Protein AF-F1LGP5-F1 (afdb_monomer_lite)

Sequence (158 aa):
MLPLTMRHNDHRCLFQQMVCPIMIVVLTIALTAFSRGSFSVHLPEADMTAPEIITYYGYPVEHHTTITADGYHLVLHRIPHGNKESNTTKNRRRPVVFLQHGFVGSSAVWLMNPPSQSAGFVFADAGFDVWMGNTRGNTYSFKHNSLTRNDREYWKFT

Radius of gyration: 31.99 Å; chains: 1; bounding box: 75×100×48 Å

InterPro domains:
  IPR006693 Partial AB-hydrolase lipase domain [PF04083] (51-113)
  IPR029058 Alpha/Beta hydrolase fold [G3DSA:3.40.50.1820] (37-158)
  IPR029058 Alpha/Beta hydrolase fold [SSF53474] (44-157)

Secondary structure (DSSP, 8-state):
---------HHHHHHHHHHHHHHHHHHHHHHHHHHT-------GGGG--HHHHHHHTT---EEEEEE-TTSEEEEEEEE-S-TT--GGGTT----EEEEE--TT--GGGGTSS-GGG-HHHHHHHTT-EEEEE--TTSSS--EESS--TTSGGGG---

Structure (mmCIF, N/CA/C/O backbone):
data_AF-F1LGP5-F1
#
_entry.id   AF-F1LGP5-F1
#
loop_
_atom_site.group_PDB
_atom_site.id
_atom_site.type_symbol
_atom_site.label_atom_id
_atom_site.label_alt_id
_atom_site.label_comp_id
_atom_site.label_asym_id
_atom_site.label_entity_id
_atom_site.label_seq_id
_atom_site.pdbx_PDB_ins_code
_atom_site.Cartn_x
_atom_site.Cartn_y
_atom_site.Cartn_z
_atom_site.occupancy
_atom_site.B_iso_or_equiv
_atom_site.auth_seq_id
_atom_site.auth_comp_id
_atom_site.auth_asym_id
_atom_site.auth_atom_id
_atom_site.pdbx_PDB_model_num
ATOM 1 N N . MET A 1 1 ? -56.803 84.532 -10.894 1.00 39.91 1 MET A N 1
ATOM 2 C CA . MET A 1 1 ? -56.702 84.147 -9.471 1.00 39.91 1 MET A CA 1
ATOM 3 C C . MET A 1 1 ? -56.122 82.736 -9.437 1.00 39.91 1 MET A C 1
ATOM 5 O O . MET A 1 1 ? -56.826 81.803 -9.783 1.00 39.91 1 MET A O 1
ATOM 9 N N . LEU A 1 2 ? -54.825 82.588 -9.168 1.00 39.72 2 LEU A N 1
ATOM 10 C CA . LEU A 1 2 ? -54.145 81.293 -9.025 1.00 39.72 2 LEU A CA 1
ATOM 11 C C . LEU A 1 2 ? -53.373 81.347 -7.703 1.00 39.72 2 LEU A C 1
ATOM 13 O O . LEU A 1 2 ? -52.500 82.209 -7.588 1.00 39.72 2 LEU A O 1
ATOM 17 N N . PRO A 1 3 ? -53.663 80.487 -6.711 1.00 50.91 3 PRO A N 1
ATOM 18 C CA . PRO A 1 3 ? -52.801 80.335 -5.558 1.00 50.91 3 PRO A CA 1
ATOM 19 C C . PRO A 1 3 ? -51.840 79.159 -5.759 1.00 50.91 3 PRO A C 1
ATOM 21 O O . PRO A 1 3 ? -52.236 78.020 -6.004 1.00 50.91 3 PRO A O 1
ATOM 24 N N . LEU A 1 4 ? -50.556 79.473 -5.610 1.00 52.25 4 LEU A N 1
ATOM 25 C CA . LEU A 1 4 ? -49.471 78.542 -5.331 1.00 52.25 4 LEU A CA 1
ATOM 26 C C . LEU A 1 4 ? -49.751 77.780 -4.031 1.00 52.25 4 LEU A C 1
ATOM 28 O O . LEU A 1 4 ? -49.752 78.395 -2.971 1.00 52.25 4 LEU A O 1
ATOM 32 N N . THR A 1 5 ? -49.870 76.454 -4.086 1.00 55.44 5 THR A N 1
ATOM 33 C CA . THR A 1 5 ? -49.495 75.582 -2.961 1.00 55.44 5 THR A CA 1
ATOM 34 C C . THR A 1 5 ? -49.044 74.220 -3.488 1.00 55.44 5 THR A C 1
ATOM 36 O O . THR A 1 5 ? -49.824 73.495 -4.088 1.00 55.44 5 THR A O 1
ATOM 39 N N . MET A 1 6 ? -47.767 73.887 -3.287 1.00 46.97 6 MET A N 1
ATOM 40 C CA . MET A 1 6 ? -47.300 72.590 -2.769 1.00 46.97 6 MET A CA 1
ATOM 41 C C . MET A 1 6 ? -45.777 72.509 -2.911 1.00 46.97 6 MET A C 1
ATOM 43 O O . MET A 1 6 ? -45.241 72.177 -3.962 1.00 46.97 6 MET A O 1
ATOM 47 N N . ARG A 1 7 ? -45.071 72.796 -1.815 1.00 55.22 7 ARG A N 1
ATOM 48 C CA . ARG A 1 7 ? -43.649 72.480 -1.645 1.00 55.22 7 ARG A CA 1
ATOM 49 C C . ARG A 1 7 ? -43.475 71.834 -0.271 1.00 55.22 7 ARG A C 1
ATOM 51 O O . ARG A 1 7 ? -43.043 72.476 0.677 1.00 55.22 7 ARG A O 1
ATOM 58 N N . HIS A 1 8 ? -43.931 70.589 -0.131 1.00 54.22 8 HIS A N 1
ATOM 59 C CA . HIS A 1 8 ? -43.785 69.839 1.123 1.00 54.22 8 HIS A CA 1
ATOM 60 C C . HIS A 1 8 ? -43.613 68.323 0.920 1.00 54.22 8 HIS A C 1
ATOM 62 O O . HIS A 1 8 ? -44.170 67.545 1.680 1.00 54.22 8 HIS A O 1
ATOM 68 N N . ASN A 1 9 ? -42.864 67.873 -0.098 1.00 55.38 9 ASN A N 1
ATOM 69 C CA . ASN A 1 9 ? -42.557 66.436 -0.244 1.00 55.38 9 ASN A CA 1
ATOM 70 C C . ASN A 1 9 ? -41.170 66.087 -0.836 1.00 55.38 9 ASN A C 1
ATOM 72 O O . ASN A 1 9 ? -40.938 64.937 -1.200 1.00 55.38 9 ASN A O 1
ATOM 76 N N . ASP A 1 10 ? -40.206 67.014 -0.870 1.00 58.66 10 ASP A N 1
ATOM 77 C CA . ASP A 1 10 ? -38.903 66.756 -1.518 1.00 58.66 10 ASP A CA 1
ATOM 78 C C . ASP A 1 10 ? -37.919 65.920 -0.674 1.00 58.66 10 ASP A C 1
ATOM 80 O O . ASP A 1 10 ? -37.139 65.136 -1.213 1.00 58.66 10 ASP A O 1
ATOM 84 N N . HIS A 1 11 ? -37.964 66.004 0.660 1.00 58.16 11 HIS A N 1
ATOM 85 C CA . HIS A 1 11 ? -36.952 65.352 1.509 1.00 58.16 11 HIS A CA 1
ATOM 86 C C . HIS A 1 11 ? -37.092 63.824 1.593 1.00 58.16 11 HIS A C 1
ATOM 88 O O . HIS A 1 11 ? -36.090 63.119 1.701 1.00 58.16 11 HIS A O 1
ATOM 94 N N . ARG A 1 12 ? -38.319 63.290 1.507 1.00 58.59 12 ARG A N 1
ATOM 95 C CA . ARG A 1 12 ? -38.560 61.834 1.517 1.00 58.59 12 ARG A CA 1
ATOM 96 C C . ARG A 1 12 ? -38.152 61.182 0.192 1.00 58.59 12 ARG A C 1
ATOM 98 O O . ARG A 1 12 ? -37.656 60.061 0.199 1.00 58.59 12 ARG A O 1
ATOM 105 N N . CYS A 1 13 ? -38.303 61.902 -0.923 1.00 55.12 13 CYS A N 1
ATOM 106 C CA . CYS A 1 13 ? -37.914 61.438 -2.256 1.00 55.12 13 CYS A CA 1
ATOM 107 C C . CYS A 1 13 ? -36.386 61.367 -2.407 1.00 55.12 13 CYS A C 1
ATOM 109 O O . CYS A 1 13 ? -35.857 60.349 -2.848 1.00 55.12 13 CYS A O 1
ATOM 111 N N . LEU A 1 14 ? -35.669 62.398 -1.944 1.00 57.53 14 LEU A N 1
ATOM 112 C CA . LEU A 1 14 ? -34.202 62.438 -1.968 1.00 57.53 14 LEU A CA 1
ATOM 113 C C . LEU A 1 14 ? -33.573 61.357 -1.077 1.00 57.53 14 LEU A C 1
ATOM 115 O O . LEU A 1 14 ? -32.605 60.713 -1.476 1.00 57.53 14 LEU A O 1
ATOM 119 N N . PHE A 1 15 ? -34.156 61.096 0.098 1.00 59.75 15 PHE A N 1
ATOM 120 C CA . PHE A 1 15 ? -33.694 60.018 0.974 1.00 59.75 15 PHE A CA 1
ATOM 121 C C . PHE A 1 15 ? -33.888 58.641 0.314 1.00 59.75 15 PHE A C 1
ATOM 123 O O . PHE A 1 15 ? -32.952 57.852 0.245 1.00 59.75 15 PHE A O 1
ATOM 130 N N . GLN A 1 16 ? -35.055 58.377 -0.284 1.00 58.53 16 GLN A N 1
ATOM 131 C CA . GLN A 1 16 ? -35.323 57.130 -1.013 1.00 58.53 16 GLN A CA 1
ATOM 132 C C . GLN A 1 16 ? -34.387 56.942 -2.228 1.00 58.53 16 GLN A C 1
ATOM 134 O O . GLN A 1 16 ? -33.904 55.835 -2.476 1.00 58.53 16 GLN A O 1
ATOM 139 N N . GLN A 1 17 ? -34.102 58.022 -2.967 1.00 61.22 17 GLN A N 1
ATOM 140 C CA . GLN A 1 17 ? -33.223 58.012 -4.142 1.00 61.22 17 GLN A CA 1
ATOM 141 C C . GLN A 1 17 ? -31.749 57.772 -3.796 1.00 61.22 17 GLN A C 1
ATOM 143 O O . GLN A 1 17 ? -31.034 57.204 -4.615 1.00 61.22 17 GLN A O 1
ATOM 148 N N . MET A 1 18 ? -31.291 58.157 -2.600 1.00 63.28 18 MET A N 1
ATOM 149 C CA . MET A 1 18 ? -29.909 57.926 -2.157 1.00 63.28 18 MET A CA 1
ATOM 150 C C . MET A 1 18 ? -29.718 56.582 -1.443 1.00 63.28 18 MET A C 1
ATOM 152 O O . MET A 1 18 ? -28.670 55.958 -1.585 1.00 63.28 18 MET A O 1
ATOM 156 N N . VAL A 1 19 ? -30.723 56.091 -0.713 1.00 70.06 19 VAL A N 1
ATOM 157 C CA . VAL A 1 19 ? -30.620 54.836 0.058 1.00 70.06 19 VAL A CA 1
ATOM 158 C C . VAL A 1 19 ? -30.611 53.603 -0.856 1.00 70.06 19 VAL A C 1
ATOM 160 O O . VAL A 1 19 ? -29.883 52.646 -0.597 1.00 70.06 19 VAL A O 1
ATOM 163 N N . CYS A 1 20 ? -31.360 53.635 -1.962 1.00 73.25 20 CYS A N 1
ATOM 164 C CA . CYS A 1 20 ? -31.432 52.533 -2.926 1.00 73.25 20 CYS A CA 1
ATOM 165 C C . CYS A 1 20 ? -30.082 52.203 -3.615 1.00 73.25 20 CYS A C 1
ATOM 167 O O . CYS A 1 20 ? -29.658 51.047 -3.552 1.00 73.25 20 CYS A O 1
ATOM 169 N N . PRO A 1 21 ? -29.342 53.163 -4.211 1.00 73.69 21 PRO A N 1
ATOM 170 C CA . PRO A 1 21 ? -28.046 52.875 -4.828 1.00 73.69 21 PRO A CA 1
ATOM 171 C C . PRO A 1 21 ? -26.985 52.475 -3.799 1.00 73.69 21 PRO A C 1
ATOM 173 O O . PRO A 1 21 ? -26.166 51.613 -4.096 1.00 73.69 21 PRO A O 1
ATOM 176 N N . ILE A 1 22 ? -27.025 53.026 -2.578 1.00 77.50 22 ILE A N 1
ATOM 177 C CA . ILE A 1 22 ? -26.116 52.622 -1.494 1.00 77.50 22 ILE A CA 1
ATOM 178 C C . ILE A 1 22 ? -26.360 51.157 -1.119 1.00 77.50 22 ILE A C 1
ATOM 180 O O . ILE A 1 22 ? -25.410 50.384 -1.030 1.00 77.50 22 ILE A O 1
ATOM 184 N N . MET A 1 23 ? -27.622 50.744 -0.975 1.00 75.62 23 MET A N 1
ATOM 185 C CA . MET A 1 23 ? -27.968 49.348 -0.700 1.00 75.62 23 MET A CA 1
ATOM 186 C C . MET A 1 23 ? -27.544 48.399 -1.825 1.00 75.62 23 MET A C 1
ATOM 188 O O . MET A 1 23 ? -27.028 47.320 -1.543 1.00 75.62 23 MET A O 1
ATOM 192 N N . ILE A 1 24 ? -27.711 48.800 -3.089 1.00 77.94 24 ILE A N 1
ATOM 193 C CA . ILE A 1 24 ? -27.275 48.006 -4.247 1.00 77.94 24 ILE A CA 1
ATOM 194 C C . ILE A 1 24 ? -25.747 47.872 -4.265 1.00 77.94 24 ILE A C 1
ATOM 196 O O . ILE A 1 24 ? -25.241 46.772 -4.471 1.00 77.94 24 ILE A O 1
ATOM 200 N N . VAL A 1 25 ? -25.008 48.953 -3.997 1.00 80.50 25 VAL A N 1
ATOM 201 C CA . VAL A 1 25 ? -23.537 48.944 -3.930 1.00 80.50 25 VAL A CA 1
ATOM 202 C C . VAL A 1 25 ? -23.036 48.074 -2.776 1.00 80.50 25 VAL A C 1
ATOM 204 O O . VAL A 1 25 ? -22.108 47.292 -2.954 1.00 80.50 25 VAL A O 1
ATOM 207 N N . VAL A 1 26 ? -23.666 48.141 -1.602 1.00 82.12 26 VAL A N 1
ATOM 208 C CA . VAL A 1 26 ? -23.314 47.271 -0.469 1.00 82.12 26 VAL A CA 1
ATOM 209 C C . VAL A 1 26 ? -23.588 45.803 -0.805 1.00 82.12 26 VAL A C 1
ATOM 211 O O . VAL A 1 26 ? -22.755 44.945 -0.518 1.00 82.12 26 VAL A O 1
ATOM 214 N N . LEU A 1 27 ? -24.710 45.505 -1.468 1.00 77.94 27 LEU A N 1
ATOM 215 C CA . LEU A 1 27 ? -25.068 44.147 -1.871 1.00 77.94 27 LEU A CA 1
ATOM 216 C C . LEU A 1 27 ? -24.106 43.593 -2.936 1.00 77.94 27 LEU A C 1
ATOM 218 O O . LEU A 1 27 ? -23.700 42.437 -2.836 1.00 77.94 27 LEU A O 1
ATOM 222 N N . THR A 1 28 ? -23.676 44.401 -3.913 1.00 73.38 28 THR A N 1
ATOM 223 C CA . THR A 1 28 ? -22.691 43.980 -4.927 1.00 73.38 28 THR A CA 1
ATOM 224 C C . THR A 1 28 ? -21.283 43.830 -4.355 1.00 73.38 28 THR A C 1
ATOM 226 O O . THR A 1 28 ? -20.574 42.896 -4.731 1.00 73.38 28 THR A O 1
ATOM 229 N N . ILE A 1 29 ? -20.876 44.674 -3.403 1.00 74.94 29 ILE A N 1
ATOM 230 C CA . ILE A 1 29 ? -19.616 44.499 -2.665 1.00 74.94 29 ILE A CA 1
ATOM 231 C C . ILE A 1 29 ? -19.669 43.207 -1.839 1.00 74.94 29 ILE A C 1
ATOM 233 O O . ILE A 1 29 ? -18.719 42.429 -1.870 1.00 74.94 29 ILE A O 1
ATOM 237 N N . ALA A 1 30 ? -20.787 42.920 -1.167 1.00 73.94 30 ALA A N 1
ATOM 238 C CA . ALA A 1 30 ? -20.958 41.687 -0.398 1.00 73.94 30 ALA A CA 1
ATOM 239 C C . ALA A 1 30 ? -20.952 40.432 -1.295 1.00 73.94 30 ALA A C 1
ATOM 241 O O . ALA A 1 30 ? -20.262 39.463 -0.987 1.00 73.94 30 ALA A O 1
ATOM 242 N N . LEU A 1 31 ? -21.647 40.464 -2.438 1.00 67.62 31 LEU A N 1
ATOM 243 C CA . LEU A 1 31 ? -21.657 39.381 -3.434 1.00 67.62 31 LEU A CA 1
ATOM 244 C C . LEU A 1 31 ? -20.277 39.158 -4.073 1.00 67.62 31 LEU A C 1
ATOM 246 O O . LEU A 1 31 ? -19.857 38.014 -4.250 1.00 67.62 31 LEU A O 1
ATOM 250 N N . THR A 1 32 ? -19.539 40.228 -4.386 1.00 63.19 32 THR A N 1
ATOM 251 C CA . THR A 1 32 ? -18.188 40.110 -4.961 1.00 63.19 32 THR A CA 1
ATOM 252 C C . THR A 1 32 ? -17.160 39.653 -3.923 1.00 63.19 32 THR A C 1
ATOM 254 O O . THR A 1 32 ? -16.295 38.844 -4.257 1.00 63.19 32 THR A O 1
ATOM 257 N N . ALA A 1 33 ? -17.283 40.074 -2.659 1.00 62.75 33 ALA A N 1
ATOM 258 C CA . ALA A 1 33 ? -16.476 39.565 -1.549 1.00 62.75 33 ALA A CA 1
ATOM 259 C C . ALA A 1 33 ? -16.745 38.074 -1.278 1.00 62.75 33 ALA A C 1
ATOM 261 O O . ALA A 1 33 ? -15.799 37.315 -1.079 1.00 62.75 33 ALA A O 1
ATOM 262 N N . PHE A 1 34 ? -18.005 37.632 -1.366 1.00 61.41 34 PHE A N 1
ATOM 263 C CA . PHE A 1 34 ? -18.378 36.219 -1.245 1.00 61.41 34 PHE A CA 1
ATOM 264 C C . PHE A 1 34 ? -17.802 35.367 -2.390 1.00 61.41 34 PHE A C 1
ATOM 266 O O . PHE A 1 34 ? -17.307 34.270 -2.159 1.00 61.41 34 PHE A O 1
ATOM 273 N N . SER A 1 35 ? -17.773 35.901 -3.618 1.00 59.72 35 SER A N 1
ATOM 274 C CA . SER A 1 35 ? -17.218 35.201 -4.790 1.00 59.72 35 SER A CA 1
ATOM 275 C C . SER A 1 35 ? -15.684 35.109 -4.831 1.00 59.72 35 SER A C 1
ATOM 277 O O . SER A 1 35 ? -15.142 34.341 -5.620 1.00 59.72 35 SER A O 1
ATOM 279 N N . ARG A 1 36 ? -14.970 35.898 -4.013 1.00 57.25 36 ARG A N 1
ATOM 280 C CA . ARG A 1 36 ? -13.495 35.989 -4.026 1.00 57.25 36 ARG A CA 1
ATOM 281 C C . ARG A 1 36 ? -12.803 35.130 -2.970 1.00 57.25 36 ARG A C 1
ATOM 283 O O . ARG A 1 36 ? -11.577 35.062 -2.955 1.00 57.25 36 ARG A O 1
ATOM 290 N N . GLY A 1 37 ? -13.562 34.455 -2.115 1.00 55.00 37 GLY A N 1
ATOM 291 C CA . GLY A 1 37 ? -13.036 33.520 -1.128 1.00 55.00 37 GLY A CA 1
ATOM 292 C C . GLY A 1 37 ? -12.903 32.104 -1.677 1.00 55.00 37 GLY A C 1
ATOM 293 O O . GLY A 1 37 ? -13.555 31.204 -1.158 1.00 55.00 37 GLY A O 1
ATOM 294 N N . SER A 1 38 ? -12.071 31.870 -2.696 1.00 59.78 38 SER A N 1
ATOM 295 C CA . SER A 1 38 ? -11.614 30.501 -2.972 1.00 59.78 38 SER A CA 1
ATOM 296 C C . SER A 1 38 ? -10.680 30.079 -1.837 1.00 59.78 38 SER A C 1
ATOM 298 O O . SER A 1 38 ? -9.467 30.258 -1.923 1.00 59.78 38 SER A O 1
ATOM 300 N N . PHE A 1 39 ? -11.236 29.568 -0.737 1.00 61.56 39 PHE A N 1
ATOM 301 C CA . PHE A 1 39 ? -10.444 28.858 0.262 1.00 61.56 39 PHE A CA 1
ATOM 302 C C . PHE A 1 39 ? -9.875 27.615 -0.425 1.00 61.56 39 PHE A C 1
ATOM 304 O O . PHE A 1 39 ? -10.605 26.668 -0.714 1.00 61.56 39 PHE A O 1
ATOM 311 N N . SER A 1 40 ? -8.577 27.623 -0.721 1.00 65.00 40 SER A N 1
ATOM 312 C CA . SER A 1 40 ? -7.872 26.385 -1.034 1.00 65.00 40 SER A CA 1
ATOM 313 C C . SER A 1 40 ? -7.860 25.556 0.247 1.00 65.00 40 SER A C 1
ATOM 315 O O . SER A 1 40 ? -7.101 25.848 1.173 1.00 65.00 40 SER A O 1
ATOM 317 N N . VAL A 1 41 ? -8.766 24.584 0.352 1.00 77.69 41 VAL A N 1
ATOM 318 C CA . VAL A 1 41 ? -8.734 23.601 1.436 1.00 77.69 41 VAL A CA 1
ATOM 319 C C . VAL A 1 41 ? -7.540 22.700 1.154 1.00 77.69 41 VAL A C 1
ATOM 321 O O . VAL A 1 41 ? -7.606 21.806 0.314 1.00 77.69 41 VAL A O 1
ATOM 324 N N . HIS A 1 42 ? -6.420 22.983 1.812 1.00 85.56 42 HIS A N 1
ATOM 325 C CA . HIS A 1 42 ? -5.265 22.102 1.786 1.00 85.56 42 HIS A CA 1
ATOM 326 C C . HIS A 1 42 ? -5.584 20.870 2.636 1.00 85.56 42 HIS A C 1
ATOM 328 O O . HIS A 1 42 ? -5.702 20.967 3.859 1.00 85.56 42 HIS A O 1
ATOM 334 N N . LEU A 1 43 ? -5.782 19.733 1.970 1.00 89.62 43 LEU A N 1
ATOM 335 C CA . LEU A 1 43 ? -5.944 18.439 2.619 1.00 89.62 43 LEU A CA 1
ATOM 336 C C . LEU A 1 43 ? -4.549 17.865 2.883 1.00 89.62 43 LEU A C 1
ATOM 338 O O . LEU A 1 43 ? -3.827 17.628 1.912 1.00 89.62 43 LEU A O 1
ATOM 342 N N . PRO A 1 44 ? -4.147 17.649 4.148 1.00 92.69 44 PRO A N 1
ATOM 343 C CA . PRO A 1 44 ? -2.814 17.141 4.459 1.00 92.69 44 PRO A CA 1
ATOM 344 C C . PRO A 1 44 ? -2.554 15.771 3.817 1.00 92.69 44 PRO A C 1
ATOM 346 O O . PRO A 1 44 ? -1.416 15.468 3.476 1.00 92.69 44 PRO A O 1
ATOM 349 N N . GLU A 1 45 ? -3.596 14.963 3.593 1.00 94.56 45 GLU A N 1
ATOM 350 C CA . GLU A 1 45 ? -3.483 13.640 2.975 1.00 94.56 45 GLU A CA 1
ATOM 351 C C . GLU A 1 45 ? -3.056 13.689 1.5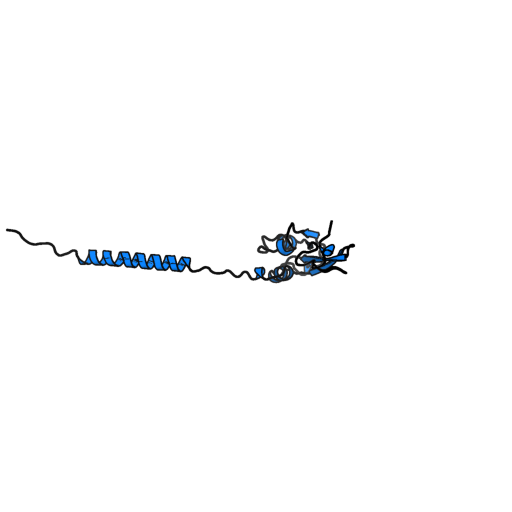01 1.00 94.56 45 GLU A C 1
ATOM 353 O O . GLU A 1 45 ? -2.554 12.692 0.985 1.00 94.56 45 GLU A O 1
ATOM 358 N N . ALA A 1 46 ? -3.238 14.827 0.818 1.00 93.88 46 ALA A N 1
ATOM 359 C CA . ALA A 1 46 ? -2.912 14.970 -0.601 1.00 93.88 46 ALA A CA 1
ATOM 360 C C . ALA A 1 46 ? -1.414 14.771 -0.890 1.00 93.88 46 ALA A C 1
ATOM 362 O O . ALA A 1 46 ? -1.060 14.288 -1.965 1.00 93.88 46 ALA A O 1
ATOM 363 N N . ASP A 1 47 ? -0.561 15.095 0.084 1.00 94.75 47 ASP A N 1
ATOM 364 C CA . ASP A 1 47 ? 0.897 14.995 -0.023 1.00 94.75 47 ASP A CA 1
ATOM 365 C C . ASP A 1 47 ? 1.473 13.795 0.755 1.00 94.75 47 ASP A C 1
ATOM 367 O O . ASP A 1 47 ? 2.690 13.639 0.851 1.00 94.75 47 ASP A O 1
ATOM 371 N N . MET A 1 48 ? 0.612 12.930 1.305 1.00 97.25 48 MET A N 1
ATOM 372 C CA . MET A 1 48 ? 1.011 11.772 2.106 1.00 97.25 48 MET A CA 1
ATOM 373 C C . MET A 1 48 ? 1.069 10.481 1.284 1.00 97.25 48 MET A C 1
ATOM 375 O O . MET A 1 48 ? 0.251 10.201 0.407 1.00 97.25 48 MET A O 1
ATOM 379 N N . THR A 1 49 ? 2.010 9.615 1.639 1.00 97.94 49 THR A N 1
ATOM 380 C CA . THR A 1 49 ? 2.029 8.212 1.222 1.00 97.94 49 THR A CA 1
ATOM 381 C C . THR A 1 49 ? 0.943 7.406 1.940 1.00 97.94 49 THR A C 1
ATOM 383 O O . THR A 1 49 ? 0.444 7.785 2.997 1.00 97.94 49 THR A O 1
ATOM 386 N N . ALA A 1 50 ? 0.594 6.230 1.413 1.00 98.00 50 ALA A N 1
ATOM 387 C CA . ALA A 1 50 ? -0.391 5.351 2.046 1.00 98.00 50 ALA A CA 1
ATOM 388 C C . ALA A 1 50 ? -0.050 5.015 3.519 1.00 98.00 50 ALA A C 1
ATOM 390 O O . ALA A 1 50 ? -0.946 5.130 4.354 1.00 98.00 50 ALA A O 1
ATOM 391 N N . PRO A 1 51 ? 1.200 4.667 3.895 1.00 98.25 51 PRO A N 1
ATOM 392 C CA . PRO A 1 51 ? 1.550 4.460 5.302 1.00 98.25 51 PRO A CA 1
ATOM 393 C C . PRO A 1 51 ? 1.405 5.708 6.179 1.00 98.25 51 PRO A C 1
ATOM 395 O O . PRO A 1 51 ? 1.009 5.597 7.342 1.00 98.25 51 PRO A O 1
ATOM 398 N N . GLU A 1 52 ? 1.697 6.889 5.631 1.00 98.38 52 GLU A N 1
ATOM 399 C CA . GLU A 1 52 ? 1.515 8.160 6.336 1.00 98.38 52 GLU A CA 1
ATOM 400 C C . GLU A 1 52 ? 0.033 8.457 6.559 1.00 98.38 52 GLU A C 1
ATOM 402 O O . GLU A 1 52 ? -0.326 8.799 7.679 1.00 98.38 52 GLU A O 1
ATOM 407 N N . ILE A 1 53 ? -0.841 8.211 5.573 1.00 98.31 53 ILE A N 1
ATOM 408 C CA . ILE A 1 53 ? -2.303 8.330 5.732 1.00 98.31 53 ILE A CA 1
ATOM 409 C C . ILE A 1 53 ? -2.811 7.386 6.835 1.00 98.31 53 ILE A C 1
ATOM 411 O O . ILE A 1 53 ? -3.594 7.791 7.694 1.00 98.31 53 ILE A O 1
ATOM 415 N N . ILE A 1 54 ? -2.351 6.128 6.856 1.00 98.50 54 ILE A N 1
ATOM 416 C CA . ILE A 1 54 ? -2.747 5.151 7.889 1.00 98.50 54 ILE A CA 1
ATOM 417 C C . ILE A 1 54 ? -2.346 5.649 9.283 1.00 98.50 54 ILE A C 1
ATOM 419 O O . ILE A 1 54 ? -3.165 5.651 10.206 1.00 98.50 54 ILE A O 1
ATOM 423 N N . THR A 1 55 ? -1.102 6.112 9.419 1.00 97.94 55 THR A N 1
ATOM 424 C CA . THR A 1 55 ? -0.563 6.624 10.685 1.00 97.94 55 THR A CA 1
ATOM 425 C C . THR A 1 55 ? -1.253 7.922 11.106 1.00 97.94 55 THR A C 1
ATOM 427 O O . THR A 1 55 ? -1.555 8.099 12.285 1.00 97.94 55 THR A O 1
ATOM 430 N N . TYR A 1 56 ? -1.554 8.808 10.153 1.00 97.62 56 TYR A N 1
ATOM 431 C CA . TYR A 1 56 ? -2.255 10.074 10.368 1.00 97.62 56 TYR A CA 1
ATOM 432 C C . TYR A 1 56 ? -3.630 9.860 11.013 1.00 97.62 56 TYR A C 1
ATOM 434 O O . TYR A 1 56 ? -3.977 10.548 11.972 1.00 97.62 56 TYR A O 1
ATOM 442 N N . TYR A 1 57 ? -4.374 8.839 10.575 1.00 97.56 57 TYR A N 1
ATOM 443 C CA . TYR A 1 57 ? -5.651 8.449 11.183 1.00 97.56 57 TYR A CA 1
ATOM 444 C C . TYR A 1 57 ? -5.514 7.567 12.445 1.00 97.56 57 TYR A C 1
ATOM 446 O O . TYR A 1 57 ? -6.514 7.080 12.985 1.00 97.56 57 TYR A O 1
ATOM 454 N N . GLY A 1 58 ? -4.292 7.365 12.945 1.00 97.25 58 GLY A N 1
ATOM 455 C CA . GLY A 1 58 ? -4.006 6.672 14.204 1.00 97.25 58 GLY A CA 1
ATOM 456 C C . GLY A 1 58 ? -4.053 5.145 14.133 1.00 97.25 58 GLY A C 1
ATOM 457 O O . GLY A 1 58 ? -4.108 4.495 15.177 1.00 97.25 58 GLY A O 1
ATOM 458 N N . TYR A 1 59 ? -4.053 4.556 12.937 1.00 97.69 59 TYR A N 1
ATOM 459 C CA . TYR A 1 59 ? -4.027 3.103 12.770 1.00 97.69 59 TYR A CA 1
ATOM 460 C C . TYR A 1 59 ? -2.581 2.583 12.784 1.00 97.69 59 TYR A C 1
ATOM 462 O O . TYR A 1 59 ? -1.672 3.264 12.303 1.00 97.69 59 TYR A O 1
ATOM 470 N N . PRO A 1 60 ? -2.339 1.367 13.305 1.00 96.75 60 PRO A N 1
ATOM 471 C CA . PRO A 1 60 ? -1.052 0.706 13.141 1.00 96.75 60 PRO A CA 1
ATOM 472 C C . PRO A 1 60 ? -0.803 0.400 11.662 1.00 96.75 60 PRO A C 1
ATOM 474 O O . PRO A 1 60 ? -1.714 -0.009 10.938 1.00 96.75 60 PRO A O 1
ATOM 477 N N . VAL A 1 61 ? 0.447 0.539 11.228 1.00 97.88 61 VAL A N 1
ATOM 478 C CA . VAL A 1 61 ? 0.857 0.200 9.868 1.00 97.88 61 VAL A CA 1
ATOM 479 C C . VAL A 1 61 ? 2.105 -0.667 9.874 1.00 97.88 61 VAL A C 1
ATOM 481 O O . VAL A 1 61 ? 3.070 -0.401 10.588 1.00 97.88 61 VAL A O 1
ATOM 484 N N . GLU A 1 62 ? 2.096 -1.691 9.032 1.00 98.12 62 GLU A N 1
ATOM 485 C CA . GLU A 1 62 ? 3.282 -2.451 8.656 1.00 98.12 62 GLU A CA 1
ATOM 486 C C . GLU A 1 62 ? 3.466 -2.375 7.137 1.00 98.12 62 GLU A C 1
ATOM 488 O O . GLU A 1 62 ? 2.496 -2.274 6.379 1.00 98.12 62 GLU A O 1
ATOM 493 N N . HIS A 1 63 ? 4.713 -2.458 6.677 1.00 95.25 63 HIS A N 1
ATOM 494 C CA . HIS A 1 63 ? 5.029 -2.632 5.265 1.00 95.25 63 HIS A CA 1
ATOM 495 C C . HIS A 1 63 ? 5.871 -3.891 5.085 1.00 95.25 63 HIS A C 1
ATOM 497 O O . HIS A 1 63 ? 6.816 -4.143 5.830 1.00 95.25 63 HIS A O 1
ATOM 503 N N . HIS A 1 64 ? 5.525 -4.679 4.075 1.00 98.31 64 HIS A N 1
ATOM 504 C CA . HIS A 1 64 ? 6.169 -5.951 3.772 1.00 98.31 64 HIS A CA 1
ATOM 505 C C . HIS A 1 64 ? 6.631 -5.928 2.325 1.00 98.31 64 HIS A C 1
ATOM 507 O O . HIS A 1 64 ? 5.879 -5.517 1.448 1.00 98.31 64 HIS A O 1
ATOM 513 N N . THR A 1 65 ? 7.859 -6.363 2.057 1.00 98.44 65 THR A N 1
ATOM 514 C CA . THR A 1 65 ? 8.359 -6.494 0.682 1.00 98.44 65 THR A CA 1
ATOM 515 C C . THR A 1 65 ? 8.457 -7.966 0.322 1.00 98.44 65 THR A C 1
ATOM 517 O O . THR A 1 65 ? 9.070 -8.745 1.047 1.00 98.44 65 THR A O 1
ATOM 520 N N . THR A 1 66 ? 7.867 -8.342 -0.807 1.00 97.31 66 THR A N 1
ATOM 521 C CA . THR A 1 66 ? 7.947 -9.693 -1.372 1.00 97.31 66 THR A CA 1
ATOM 522 C C . THR A 1 66 ? 8.658 -9.642 -2.715 1.00 97.31 66 THR A C 1
ATOM 524 O O . THR A 1 66 ? 8.486 -8.692 -3.477 1.00 97.31 66 THR A O 1
ATOM 527 N N . ILE A 1 67 ? 9.481 -10.646 -3.007 1.00 98.19 67 ILE A N 1
ATOM 528 C CA . ILE A 1 67 ? 10.189 -10.748 -4.284 1.00 98.19 67 ILE A CA 1
ATOM 529 C C . ILE A 1 67 ? 9.491 -11.823 -5.111 1.00 98.19 67 ILE A C 1
ATOM 531 O O . ILE A 1 67 ? 9.380 -12.974 -4.694 1.00 98.19 67 ILE A O 1
ATOM 535 N N . THR A 1 68 ? 8.981 -11.421 -6.269 1.00 97.75 68 THR A N 1
ATOM 536 C CA . THR A 1 68 ? 8.365 -12.327 -7.248 1.00 97.75 68 THR A CA 1
ATOM 537 C C . THR A 1 68 ? 9.416 -13.221 -7.902 1.00 97.75 68 THR A C 1
ATOM 539 O O . THR A 1 68 ? 10.598 -12.879 -7.930 1.00 97.75 68 THR A O 1
ATOM 542 N N . ALA A 1 69 ? 8.992 -14.365 -8.448 1.00 97.56 69 ALA A N 1
ATOM 543 C CA . ALA A 1 69 ? 9.895 -15.323 -9.091 1.00 97.56 69 ALA A CA 1
ATOM 544 C C . ALA A 1 69 ? 10.703 -14.705 -10.245 1.00 97.56 69 ALA A C 1
ATOM 546 O O . ALA A 1 69 ? 11.849 -15.083 -10.470 1.00 97.56 69 ALA A O 1
ATOM 547 N N . ASP A 1 70 ? 10.118 -13.732 -10.942 1.00 97.06 70 ASP A N 1
ATOM 548 C CA . ASP A 1 70 ? 10.749 -13.000 -12.033 1.00 97.06 70 ASP A CA 1
ATOM 549 C C . ASP A 1 70 ? 11.507 -11.743 -11.580 1.00 97.06 70 ASP A C 1
ATOM 551 O O . ASP A 1 70 ? 12.118 -11.087 -12.410 1.00 97.06 70 ASP A O 1
ATOM 555 N N . GLY A 1 71 ? 11.557 -11.451 -10.275 1.00 97.81 71 GLY A N 1
ATOM 556 C CA . GLY A 1 71 ? 12.500 -10.495 -9.689 1.00 97.81 71 GLY A CA 1
ATOM 557 C C . GLY A 1 71 ? 11.941 -9.120 -9.325 1.00 97.81 71 GLY A C 1
ATOM 558 O O . GLY A 1 71 ? 12.706 -8.283 -8.844 1.00 97.81 71 GLY A O 1
ATOM 559 N N . TYR A 1 72 ? 10.638 -8.866 -9.488 1.00 98.31 72 TYR A N 1
ATOM 560 C CA . TYR A 1 72 ? 9.988 -7.633 -9.012 1.00 98.31 72 TYR A CA 1
ATOM 561 C C . TYR A 1 72 ? 9.793 -7.648 -7.504 1.00 98.31 72 TYR A C 1
ATOM 563 O O . TYR A 1 72 ? 9.374 -8.659 -6.934 1.00 98.31 72 TYR A O 1
ATOM 571 N N . HIS A 1 73 ? 10.030 -6.497 -6.880 1.00 98.50 73 HIS A N 1
ATOM 572 C CA . HIS A 1 73 ? 9.807 -6.276 -5.456 1.00 98.50 73 HIS A CA 1
ATOM 573 C C . HIS A 1 73 ? 8.431 -5.639 -5.275 1.00 98.50 73 HIS A C 1
ATOM 575 O O . HIS A 1 73 ? 8.217 -4.491 -5.673 1.00 98.50 73 HIS A O 1
ATOM 581 N N . LEU A 1 74 ? 7.500 -6.384 -4.689 1.00 98.44 74 LEU A N 1
ATOM 582 C CA . LEU A 1 74 ? 6.146 -5.925 -4.409 1.00 98.44 74 LEU A CA 1
ATOM 583 C C . LEU A 1 74 ? 6.032 -5.516 -2.947 1.00 98.44 74 LEU A C 1
ATOM 585 O O . LEU A 1 74 ? 6.297 -6.315 -2.047 1.00 98.44 74 LEU A O 1
ATOM 589 N N . VAL A 1 75 ? 5.615 -4.275 -2.723 1.00 98.62 75 VAL A N 1
ATOM 590 C CA . VAL A 1 75 ? 5.357 -3.729 -1.391 1.00 98.62 75 VAL A CA 1
ATOM 591 C C . VAL A 1 75 ? 3.894 -3.959 -1.030 1.00 98.62 75 VAL A C 1
ATOM 593 O O . VAL A 1 75 ? 2.998 -3.561 -1.767 1.00 98.62 75 VAL A O 1
ATOM 596 N N . LEU A 1 76 ? 3.634 -4.565 0.121 1.00 98.69 76 LEU A N 1
ATOM 597 C CA . LEU A 1 76 ? 2.307 -4.702 0.705 1.00 98.69 76 LEU A CA 1
ATOM 598 C C . LEU A 1 76 ? 2.216 -3.785 1.921 1.00 98.69 76 LEU A C 1
ATOM 600 O O . LEU A 1 76 ? 3.122 -3.771 2.755 1.00 98.69 76 LEU A O 1
ATOM 604 N N . HIS A 1 77 ? 1.115 -3.050 2.038 1.00 98.75 77 HIS A N 1
ATOM 605 C CA . HIS A 1 77 ? 0.792 -2.302 3.252 1.00 98.75 77 HIS A CA 1
ATOM 606 C C . HIS A 1 77 ? -0.223 -3.087 4.071 1.00 98.75 77 HIS A C 1
ATOM 608 O O . HIS A 1 77 ? -1.141 -3.682 3.508 1.00 98.75 77 HIS A O 1
ATOM 614 N N . ARG A 1 78 ? -0.071 -3.086 5.392 1.00 98.62 78 ARG A N 1
ATOM 615 C CA . ARG A 1 78 ? -0.930 -3.852 6.292 1.00 98.62 78 ARG A CA 1
ATOM 616 C C . ARG A 1 78 ? -1.407 -2.992 7.452 1.00 98.62 78 ARG A C 1
ATOM 618 O O . ARG A 1 78 ? -0.600 -2.310 8.079 1.00 98.62 78 ARG A O 1
ATOM 625 N N . ILE A 1 79 ? -2.700 -3.082 7.749 1.00 98.31 79 ILE A N 1
ATOM 626 C CA . ILE A 1 79 ? -3.311 -2.577 8.979 1.00 98.31 79 ILE A CA 1
ATOM 627 C C . ILE A 1 79 ? -3.674 -3.808 9.821 1.00 98.31 79 ILE A C 1
ATOM 629 O O . ILE A 1 79 ? -4.692 -4.450 9.547 1.00 98.31 79 ILE A O 1
ATOM 633 N N . PRO A 1 80 ? -2.848 -4.187 10.816 1.00 96.31 80 PRO A N 1
ATOM 634 C CA . PRO A 1 80 ?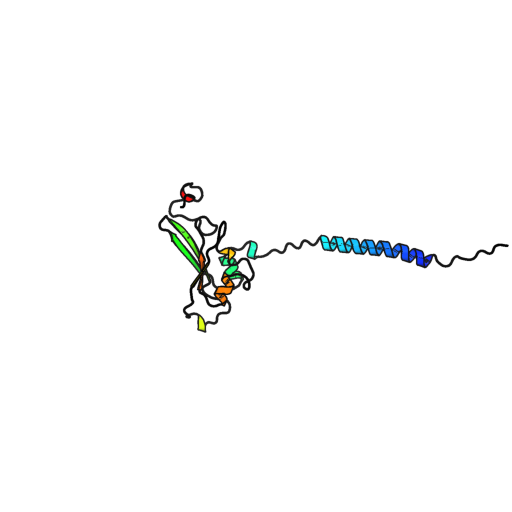 -3.061 -5.418 11.577 1.00 96.31 80 PRO A CA 1
ATOM 635 C C . PRO A 1 80 ? -4.315 -5.368 12.459 1.00 96.31 80 PRO A C 1
ATOM 637 O O . PRO A 1 80 ? -4.840 -6.420 12.832 1.00 96.31 80 PRO A O 1
ATOM 640 N N . HIS A 1 81 ? -4.775 -4.164 12.820 1.00 95.00 81 HIS A N 1
ATOM 641 C CA . HIS A 1 81 ? -5.995 -3.948 13.587 1.00 95.00 81 HIS A CA 1
ATOM 642 C C . HIS A 1 81 ? -6.506 -2.496 13.564 1.00 95.00 81 HIS A C 1
ATOM 644 O O . HIS A 1 81 ? -5.769 -1.578 13.210 1.00 95.00 81 HIS A O 1
ATOM 650 N N . GLY A 1 82 ? -7.758 -2.285 13.991 1.00 95.00 82 GLY A N 1
ATOM 651 C CA . GLY A 1 82 ? -8.365 -0.962 14.179 1.00 95.00 82 GLY A CA 1
ATOM 652 C C . GLY A 1 82 ? -7.697 -0.106 15.268 1.00 95.00 82 GLY A C 1
ATOM 653 O O . GLY A 1 82 ? -7.022 -0.618 16.168 1.00 95.00 82 GLY A O 1
ATOM 654 N N . ASN A 1 83 ? -7.895 1.214 15.203 1.00 91.50 83 ASN A N 1
ATOM 655 C CA . ASN A 1 83 ? -7.195 2.194 16.054 1.00 91.50 83 ASN A CA 1
ATOM 656 C C . ASN A 1 83 ? -7.748 2.316 17.490 1.00 91.50 83 ASN A C 1
ATOM 658 O O . ASN A 1 83 ? -7.052 2.792 18.384 1.00 91.50 83 ASN A O 1
ATOM 662 N N . LYS A 1 84 ? -8.981 1.862 17.740 1.00 87.88 84 LYS A N 1
ATOM 663 C CA . LYS A 1 84 ? -9.634 1.877 19.067 1.00 87.88 84 LYS A CA 1
ATOM 664 C C . LYS A 1 84 ? -9.498 0.559 19.828 1.00 87.88 84 LYS A C 1
ATOM 666 O O . LYS A 1 84 ? -10.194 0.337 20.817 1.00 87.88 84 LYS A O 1
ATOM 671 N N . GLU A 1 85 ? -8.651 -0.344 19.351 1.00 77.12 85 GLU A N 1
ATOM 672 C CA . GLU A 1 85 ? -8.580 -1.686 19.905 1.00 77.12 85 GLU A CA 1
ATOM 673 C C . GLU A 1 85 ? -7.834 -1.727 21.258 1.00 77.12 85 GLU A C 1
ATOM 675 O O . GLU A 1 85 ? -6.759 -1.148 21.421 1.00 77.12 85 GLU A O 1
ATOM 680 N N . SER A 1 86 ? -8.411 -2.408 22.257 1.00 72.75 86 SER A N 1
ATOM 681 C CA . SER A 1 86 ? -7.842 -2.510 23.605 1.00 72.75 86 SER A CA 1
ATOM 682 C C . SER A 1 86 ? -6.732 -3.562 23.697 1.00 72.75 86 SER A C 1
ATOM 684 O O . SER A 1 86 ? -6.715 -4.561 22.981 1.00 72.75 86 SER A O 1
ATOM 686 N N . ASN A 1 87 ? -5.822 -3.405 24.666 1.00 69.50 87 ASN A N 1
ATOM 687 C CA . ASN A 1 87 ? -4.726 -4.361 24.899 1.00 69.50 87 ASN A CA 1
ATOM 688 C C . ASN A 1 87 ? -5.195 -5.817 25.112 1.00 69.50 87 ASN A C 1
ATOM 690 O O . ASN A 1 87 ? -4.431 -6.744 24.857 1.00 69.50 87 ASN A O 1
ATOM 694 N N . THR A 1 88 ? -6.441 -6.032 25.543 1.00 65.44 88 THR A N 1
ATOM 695 C CA . THR A 1 88 ? -7.043 -7.358 25.760 1.00 65.44 88 THR A CA 1
ATOM 696 C C . THR A 1 88 ? -7.290 -8.154 24.478 1.00 65.44 88 THR A C 1
ATOM 698 O O . THR A 1 88 ? -7.372 -9.378 24.543 1.00 65.44 88 THR A O 1
ATOM 701 N N . THR A 1 89 ? -7.373 -7.510 23.311 1.00 67.06 89 THR A N 1
ATOM 702 C CA . THR A 1 89 ? -7.649 -8.190 22.035 1.00 67.06 89 THR A CA 1
ATOM 703 C C . THR A 1 89 ? -6.437 -8.244 21.102 1.00 67.06 89 THR A C 1
ATOM 705 O O . THR A 1 89 ? -6.521 -8.847 20.031 1.00 67.06 89 THR A O 1
ATOM 708 N N . LYS A 1 90 ? -5.262 -7.742 21.522 1.00 65.12 90 LYS A N 1
ATOM 709 C CA . LYS A 1 90 ? -4.002 -7.806 20.746 1.00 65.12 90 LYS A CA 1
ATOM 710 C C . LYS A 1 90 ? -3.709 -9.203 20.183 1.00 65.12 90 LYS A C 1
ATOM 712 O O . LYS A 1 90 ? -3.415 -9.334 18.998 1.00 65.12 90 LYS A O 1
ATOM 717 N N . ASN A 1 91 ? -3.921 -10.251 20.981 1.00 71.62 91 ASN A N 1
ATOM 718 C CA . ASN A 1 91 ? -3.615 -11.640 20.609 1.00 71.62 91 ASN A CA 1
ATOM 719 C C . ASN A 1 91 ? -4.767 -12.396 19.918 1.00 71.62 91 ASN A C 1
ATOM 721 O O . ASN A 1 91 ? -4.698 -13.616 19.760 1.00 71.62 91 ASN A O 1
ATOM 725 N N . ARG A 1 92 ? -5.844 -11.714 19.509 1.00 82.38 92 ARG A N 1
ATOM 726 C CA . ARG A 1 92 ? -6.956 -12.362 18.803 1.00 82.38 92 ARG A CA 1
ATOM 727 C C . ARG A 1 92 ? -6.518 -12.802 17.401 1.00 82.38 92 ARG A C 1
ATOM 729 O O . ARG A 1 92 ? -5.925 -12.025 16.658 1.00 82.38 92 ARG A O 1
ATOM 736 N N . ARG A 1 93 ? -6.863 -14.028 16.992 1.00 88.00 93 ARG A N 1
ATOM 737 C CA . ARG A 1 93 ? -6.775 -14.416 15.574 1.00 88.00 93 ARG A CA 1
ATOM 738 C C . ARG A 1 93 ? -7.820 -13.626 14.787 1.00 88.00 93 ARG A C 1
ATOM 740 O O . ARG A 1 93 ? -9.001 -13.675 15.123 1.00 88.00 93 ARG A O 1
ATOM 747 N N . ARG A 1 94 ? -7.376 -12.890 13.770 1.00 92.75 94 ARG A N 1
ATOM 748 C CA . ARG A 1 94 ? -8.227 -12.049 12.922 1.00 92.75 94 ARG A CA 1
ATOM 749 C C . ARG A 1 94 ? -8.359 -12.694 11.541 1.00 92.75 94 ARG A C 1
ATOM 751 O O . ARG A 1 94 ? -7.364 -13.222 11.043 1.00 92.75 94 ARG A O 1
ATOM 758 N N . PRO A 1 95 ? -9.554 -12.696 10.931 1.00 97.44 95 PRO A N 1
ATOM 759 C CA . PRO A 1 95 ? -9.684 -13.072 9.531 1.00 97.44 95 PRO A CA 1
ATOM 760 C C . PRO A 1 95 ? -8.924 -12.068 8.660 1.00 97.44 95 PRO A C 1
ATOM 762 O O . PRO A 1 95 ? -8.968 -10.863 8.912 1.00 97.44 95 PRO A O 1
ATOM 765 N N . VAL A 1 96 ? -8.223 -12.573 7.647 1.00 98.44 96 VAL A N 1
ATOM 766 C CA . VAL A 1 96 ? -7.460 -11.743 6.711 1.00 98.44 96 VAL A CA 1
ATOM 767 C C . VAL A 1 96 ? -8.373 -11.266 5.588 1.00 98.44 96 VAL A C 1
ATOM 769 O O . VAL A 1 96 ? -9.132 -12.058 5.029 1.00 98.44 96 VAL A O 1
ATOM 772 N N . V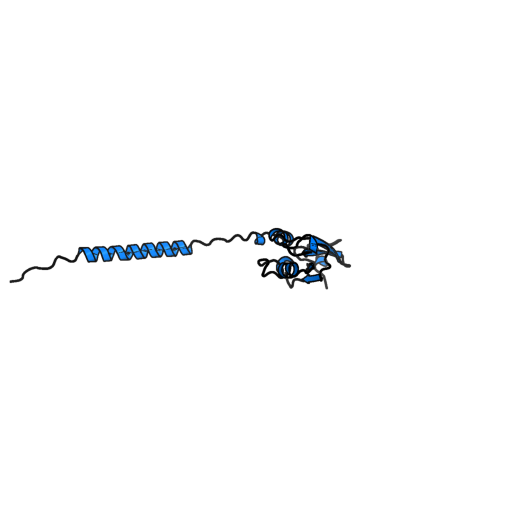AL A 1 97 ? -8.261 -9.990 5.225 1.00 98.56 97 VAL A N 1
ATOM 773 C CA . VAL A 1 97 ? -8.805 -9.450 3.975 1.00 98.56 97 VAL A CA 1
ATOM 774 C C . VAL A 1 97 ? -7.663 -8.894 3.133 1.00 98.56 97 VAL A C 1
ATOM 776 O O . VAL A 1 97 ? -6.794 -8.188 3.639 1.00 98.56 97 VAL A O 1
ATOM 779 N N . PHE A 1 98 ? -7.659 -9.224 1.843 1.00 98.69 98 PHE A N 1
ATOM 780 C CA . PHE A 1 98 ? -6.677 -8.723 0.889 1.00 98.69 98 PHE A CA 1
ATOM 781 C C . PHE A 1 98 ? -7.360 -7.802 -0.123 1.00 98.69 98 PHE A C 1
ATOM 783 O O . PHE A 1 98 ? -8.283 -8.215 -0.824 1.00 98.69 98 PHE A O 1
ATOM 790 N N . LEU A 1 99 ? -6.909 -6.554 -0.190 1.00 98.69 99 LEU A N 1
ATOM 791 C CA . LEU A 1 99 ? -7.466 -5.504 -1.031 1.00 98.69 99 LEU A CA 1
ATOM 792 C C . LEU A 1 99 ? -6.501 -5.194 -2.179 1.00 98.69 99 LEU A C 1
ATOM 794 O O . LEU A 1 99 ? -5.399 -4.680 -1.971 1.00 98.69 99 LEU A O 1
ATOM 798 N N . GLN A 1 100 ? -6.928 -5.485 -3.407 1.00 98.56 100 GLN A N 1
ATOM 799 C CA . GLN A 1 100 ? -6.122 -5.297 -4.611 1.00 98.56 100 GLN A CA 1
ATOM 800 C C . GLN A 1 100 ? -6.663 -4.140 -5.448 1.00 98.56 100 GLN A C 1
ATOM 802 O O . GLN A 1 100 ? -7.797 -4.189 -5.918 1.00 98.56 100 GLN A O 1
ATOM 807 N N . HIS A 1 101 ? -5.853 -3.100 -5.645 1.00 98.31 101 HIS A N 1
ATOM 808 C CA . HIS A 1 101 ? -6.243 -1.961 -6.477 1.00 98.31 101 HIS A CA 1
ATOM 809 C C . HIS A 1 101 ? -6.422 -2.357 -7.956 1.00 98.31 101 HIS A C 1
ATOM 811 O O . HIS A 1 101 ? -5.841 -3.340 -8.422 1.00 98.31 101 HIS A O 1
ATOM 817 N N . GLY A 1 102 ? -7.186 -1.544 -8.693 1.00 96.50 102 GLY A N 1
ATOM 818 C CA . GLY A 1 102 ? -7.413 -1.694 -10.134 1.00 96.50 102 GLY A CA 1
ATOM 819 C C . GLY A 1 102 ? -6.359 -1.012 -11.019 1.00 96.50 102 GLY A C 1
ATOM 820 O O . GLY A 1 102 ? -5.223 -0.773 -10.601 1.00 96.50 102 GLY A O 1
ATOM 821 N N . PHE A 1 103 ? -6.748 -0.699 -12.259 1.00 94.81 103 PHE A N 1
ATOM 822 C CA . PHE A 1 103 ? -5.897 -0.052 -13.264 1.00 94.81 103 PHE A CA 1
ATOM 823 C C . PHE A 1 103 ? -5.419 1.337 -12.811 1.00 94.81 103 PHE A C 1
ATOM 825 O O . PHE A 1 103 ? -6.213 2.120 -12.299 1.00 94.81 103 PHE A O 1
ATOM 832 N N . VAL A 1 104 ? -4.126 1.632 -13.010 1.00 91.38 104 VAL A N 1
ATOM 833 C CA . VAL A 1 104 ? -3.473 2.912 -12.642 1.00 91.38 104 VAL A CA 1
ATOM 834 C C . VAL A 1 104 ? -3.780 3.310 -11.189 1.00 91.38 104 VAL A C 1
ATOM 836 O O . VAL A 1 104 ? -4.211 4.416 -10.883 1.00 91.38 104 VAL A O 1
ATOM 839 N N . GLY A 1 105 ? -3.577 2.360 -10.276 1.00 95.88 105 GLY A N 1
ATOM 840 C CA . GLY A 1 105 ? -3.836 2.533 -8.852 1.00 95.88 105 GLY A CA 1
ATOM 841 C C . GLY A 1 105 ? -2.654 2.148 -7.972 1.00 95.88 105 GLY A C 1
ATOM 842 O O . GLY A 1 105 ? -1.601 1.687 -8.419 1.00 95.88 105 GLY A O 1
ATOM 843 N N . SER A 1 106 ? -2.862 2.322 -6.675 1.00 98.12 106 SER A N 1
ATOM 844 C CA . SER A 1 106 ? -1.991 1.805 -5.630 1.00 98.12 106 SER A CA 1
ATOM 845 C C . SER A 1 106 ? -2.823 1.428 -4.412 1.00 98.12 106 SER A C 1
ATOM 847 O O . SER A 1 106 ? -4.016 1.717 -4.360 1.00 98.12 106 SER A O 1
ATOM 849 N N . SER A 1 107 ? -2.199 0.824 -3.407 1.00 98.12 107 SER A N 1
ATOM 850 C CA . SER A 1 107 ? -2.815 0.569 -2.096 1.00 98.12 107 SER A CA 1
ATOM 851 C C . SER A 1 107 ? -3.522 1.788 -1.476 1.00 98.12 107 SER A C 1
ATOM 853 O O . SER A 1 107 ? -4.471 1.602 -0.721 1.00 98.12 107 SER A O 1
ATOM 855 N N . ALA A 1 108 ? -3.133 3.020 -1.837 1.00 97.94 108 ALA A N 1
ATOM 856 C CA . ALA A 1 108 ? -3.748 4.247 -1.332 1.00 97.94 108 ALA A CA 1
ATOM 857 C C . ALA A 1 108 ? -5.257 4.345 -1.610 1.00 97.94 108 ALA A C 1
ATOM 859 O O . ALA A 1 108 ? -5.962 4.966 -0.825 1.00 97.94 108 ALA A O 1
ATOM 860 N N . VAL A 1 109 ? -5.775 3.711 -2.674 1.00 98.12 109 VAL A N 1
ATOM 861 C CA . VAL A 1 109 ? -7.203 3.805 -3.056 1.00 98.12 109 VAL A CA 1
ATOM 862 C C . VAL A 1 109 ? -8.155 3.344 -1.952 1.00 98.12 109 VAL A C 1
ATOM 864 O O . VAL A 1 109 ? -9.302 3.775 -1.903 1.00 98.12 109 VAL A O 1
ATOM 867 N N . TRP A 1 110 ? -7.677 2.502 -1.035 1.00 98.62 110 TRP A N 1
ATOM 868 C CA . TRP A 1 110 ? -8.457 1.985 0.088 1.00 98.62 110 TRP A CA 1
ATOM 869 C C . TRP A 1 110 ? -8.490 2.919 1.304 1.00 98.62 110 TRP A C 1
ATOM 871 O O . TRP A 1 110 ? -9.094 2.557 2.316 1.00 98.62 110 TRP A O 1
ATOM 881 N N . LEU A 1 111 ? -7.837 4.083 1.202 1.00 98.25 111 LEU A N 1
ATOM 882 C CA . LEU A 1 111 ? -7.538 5.013 2.295 1.00 98.25 111 LEU A CA 1
ATOM 883 C C . LEU A 1 111 ? -7.902 6.476 1.974 1.00 98.25 111 LEU A C 1
ATOM 885 O O . LEU A 1 111 ? -7.735 7.330 2.835 1.00 98.25 111 LEU A O 1
ATOM 889 N N . MET A 1 112 ? -8.353 6.785 0.750 1.00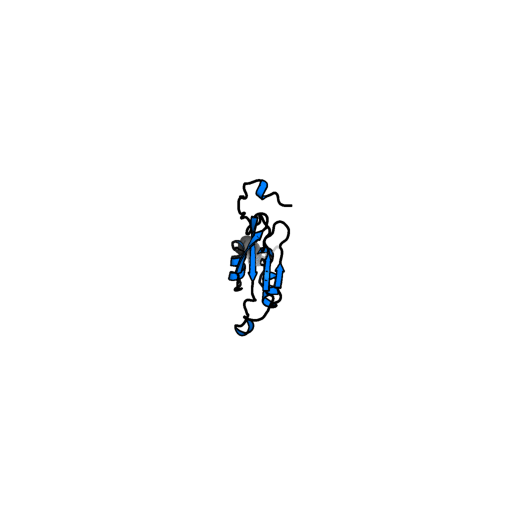 95.44 112 MET A N 1
ATOM 890 C CA . MET A 1 112 ? -8.491 8.172 0.256 1.00 95.44 112 MET A CA 1
ATOM 891 C C . MET A 1 112 ? -9.656 8.965 0.872 1.00 95.44 112 MET A C 1
ATOM 893 O O . MET A 1 112 ? -9.723 10.177 0.696 1.00 95.44 112 MET A O 1
ATOM 897 N N . ASN A 1 113 ? -10.578 8.300 1.568 1.00 97.19 113 ASN A N 1
ATOM 898 C CA . ASN A 1 113 ? -11.692 8.932 2.278 1.00 97.19 113 ASN A CA 1
ATOM 899 C C . ASN A 1 113 ? -11.456 8.900 3.799 1.00 97.19 113 ASN A C 1
ATOM 901 O O . ASN A 1 113 ? -10.615 8.123 4.270 1.00 97.19 113 ASN A O 1
ATOM 905 N N . PRO A 1 114 ? -12.256 9.637 4.595 1.00 96.75 114 PRO A N 1
ATOM 906 C CA . PRO A 1 114 ? -12.240 9.497 6.047 1.00 96.75 114 PRO A CA 1
ATOM 907 C C . PRO A 1 114 ? -12.408 8.033 6.502 1.00 96.75 114 PRO A C 1
ATOM 909 O O . PRO A 1 114 ? -13.040 7.240 5.792 1.00 96.75 114 PRO A O 1
ATOM 912 N N . PRO A 1 115 ? -11.932 7.660 7.708 1.00 97.94 115 PRO A N 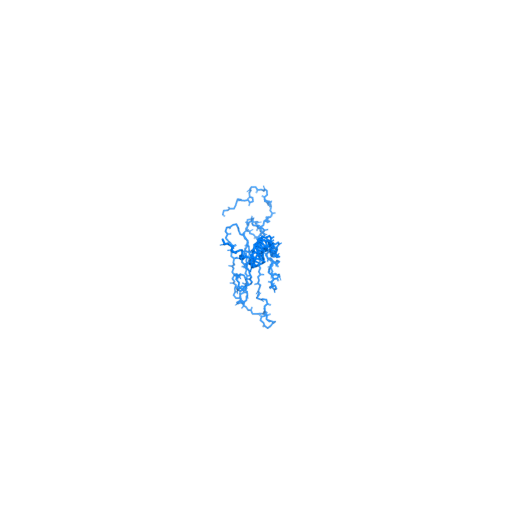1
ATOM 913 C CA . PRO A 1 115 ? -11.929 6.271 8.177 1.00 97.94 115 PRO A CA 1
ATOM 914 C C . PRO A 1 115 ? -13.263 5.524 8.080 1.00 97.94 115 PRO A C 1
ATOM 916 O O . PRO A 1 115 ? -13.293 4.345 7.745 1.00 97.94 115 PRO A O 1
ATOM 919 N N . SER A 1 116 ? -14.388 6.213 8.278 1.00 97.38 116 SER A N 1
ATOM 920 C CA . SER A 1 116 ? -15.729 5.622 8.183 1.00 97.38 116 SER A CA 1
ATOM 921 C C . SER A 1 116 ? -16.181 5.262 6.759 1.00 97.38 116 SER A C 1
ATOM 923 O O . SER A 1 116 ? -17.211 4.611 6.603 1.00 97.38 116 SER A O 1
ATOM 925 N N . GLN A 1 117 ? -15.451 5.690 5.724 1.00 98.12 117 GLN A N 1
ATOM 926 C CA . GLN A 1 117 ? -15.813 5.541 4.305 1.00 98.12 117 GLN A CA 1
ATOM 927 C C . GLN A 1 117 ? -14.710 4.889 3.458 1.00 98.12 117 GLN A C 1
ATOM 929 O O . GLN A 1 117 ? -14.841 4.756 2.241 1.00 98.12 117 GLN A O 1
ATOM 934 N N . SER A 1 118 ? -13.614 4.486 4.090 1.00 98.56 118 SER A N 1
ATOM 935 C CA . SER A 1 118 ? -12.446 3.900 3.440 1.00 98.56 118 SER A CA 1
ATOM 936 C C . SER A 1 118 ? -12.353 2.428 3.813 1.00 98.56 118 SER A C 1
ATOM 938 O O . SER A 1 118 ? -12.240 2.090 4.990 1.00 98.56 118 SER A O 1
ATOM 940 N N . ALA A 1 119 ? -12.397 1.541 2.815 1.00 98.56 119 ALA A N 1
ATOM 941 C CA . ALA A 1 119 ? -12.475 0.097 3.039 1.00 98.56 119 ALA A CA 1
ATOM 942 C C . ALA A 1 119 ? -11.352 -0.426 3.949 1.00 98.56 119 ALA A C 1
ATOM 944 O O . ALA A 1 119 ? -11.613 -1.272 4.802 1.00 98.56 119 ALA A O 1
ATOM 945 N N . GLY A 1 120 ? -10.128 0.104 3.816 1.00 98.50 120 GLY A N 1
ATOM 946 C CA . GLY A 1 120 ? -8.998 -0.311 4.646 1.00 98.50 120 GLY A CA 1
ATOM 947 C C . GLY A 1 120 ? -9.255 -0.100 6.141 1.00 98.50 120 GLY A C 1
ATOM 948 O O . GLY A 1 120 ? -9.010 -0.996 6.946 1.00 98.50 120 GLY A O 1
ATOM 949 N N . PHE A 1 121 ? -9.828 1.048 6.499 1.00 98.56 121 PHE A N 1
ATOM 950 C CA . PHE A 1 121 ? -10.155 1.392 7.881 1.00 98.56 121 PHE A CA 1
ATOM 951 C C . PHE A 1 121 ? -11.425 0.686 8.368 1.00 98.56 121 PHE A C 1
ATOM 953 O O . PHE A 1 121 ? -11.425 0.114 9.456 1.00 98.56 121 PHE A O 1
ATOM 960 N N . VAL A 1 122 ? -12.469 0.628 7.534 1.00 98.38 122 VAL A N 1
ATOM 961 C CA . VAL A 1 122 ? -13.734 -0.051 7.865 1.00 98.38 122 VAL A CA 1
ATOM 962 C C . VAL A 1 122 ? -13.508 -1.530 8.193 1.00 98.38 122 VAL A C 1
ATOM 964 O O . VAL A 1 122 ? -14.050 -2.029 9.178 1.00 98.38 122 VAL A O 1
ATOM 967 N N . PHE A 1 123 ? -12.681 -2.241 7.417 1.00 98.31 123 PHE A N 1
ATOM 968 C CA . PHE A 1 123 ? -12.356 -3.637 7.721 1.00 98.31 123 PHE A CA 1
ATOM 969 C C . PHE A 1 123 ? -11.490 -3.779 8.979 1.00 98.31 123 PHE A C 1
ATOM 971 O O . PHE A 1 123 ? -11.740 -4.678 9.785 1.00 98.31 123 PHE A O 1
ATOM 978 N N . ALA A 1 124 ? -10.510 -2.897 9.186 1.00 97.38 124 ALA A N 1
ATOM 979 C CA . ALA A 1 124 ? -9.665 -2.931 10.379 1.00 97.38 124 ALA A CA 1
ATOM 980 C C . ALA A 1 124 ? -10.493 -2.739 11.663 1.00 97.38 124 ALA A C 1
ATOM 982 O O . ALA A 1 124 ? -10.339 -3.498 12.623 1.00 97.38 124 ALA A O 1
ATOM 983 N N . ASP A 1 125 ? -11.432 -1.791 11.655 1.00 96.38 125 ASP A N 1
ATOM 984 C CA . ASP A 1 125 ? -12.342 -1.531 12.777 1.00 96.38 125 ASP A CA 1
ATOM 985 C C . ASP A 1 125 ? -13.382 -2.643 12.970 1.00 96.38 125 ASP A C 1
ATOM 987 O O . ASP A 1 125 ? -13.791 -2.921 14.097 1.00 96.38 125 ASP A O 1
ATOM 991 N N . ALA A 1 126 ? -13.756 -3.349 11.898 1.00 95.62 126 ALA A N 1
ATOM 992 C CA . ALA A 1 126 ? -14.559 -4.570 11.976 1.00 95.62 126 ALA A CA 1
ATOM 993 C C . ALA A 1 126 ? -13.765 -5.794 12.494 1.00 95.62 126 ALA A C 1
ATOM 995 O O . ALA A 1 126 ? -14.317 -6.888 12.642 1.00 95.62 126 ALA A O 1
ATOM 996 N N . GLY A 1 127 ? -12.474 -5.626 12.804 1.00 94.69 127 GLY A N 1
ATOM 997 C CA . GLY A 1 127 ? -11.632 -6.641 13.431 1.00 94.69 127 GLY A CA 1
ATOM 998 C C . GLY A 1 127 ? -10.966 -7.615 12.458 1.00 94.69 127 GLY A C 1
ATOM 999 O O . GLY A 1 127 ? -10.617 -8.724 12.881 1.00 94.69 127 GLY A O 1
ATOM 1000 N N . PHE A 1 128 ? -10.802 -7.219 11.193 1.00 97.19 128 PHE A N 1
ATOM 1001 C CA . PHE A 1 128 ? -10.008 -7.937 10.195 1.00 97.19 128 PHE A CA 1
ATOM 1002 C C . PHE A 1 128 ? -8.530 -7.535 10.265 1.00 97.19 128 PHE A C 1
ATOM 1004 O O . PHE A 1 128 ? -8.186 -6.436 10.693 1.00 97.19 128 PHE A O 1
ATOM 1011 N N . ASP A 1 129 ? -7.663 -8.438 9.813 1.00 97.50 129 ASP A N 1
ATOM 1012 C CA . ASP A 1 129 ? -6.275 -8.134 9.466 1.00 97.50 129 ASP A CA 1
ATOM 1013 C C . ASP A 1 129 ? -6.223 -7.731 7.986 1.00 97.50 129 ASP A C 1
ATOM 1015 O O . ASP A 1 129 ? -6.479 -8.554 7.100 1.00 97.50 129 ASP A O 1
ATOM 1019 N N . VAL A 1 130 ? -5.969 -6.452 7.718 1.00 98.62 130 VAL A N 1
ATOM 1020 C CA . VAL A 1 130 ? -6.146 -5.863 6.388 1.00 98.62 130 VAL A CA 1
ATOM 1021 C C . VAL A 1 130 ? -4.813 -5.776 5.670 1.00 98.62 130 VAL A C 1
ATOM 1023 O O . VAL A 1 130 ? -3.901 -5.087 6.116 1.00 98.62 130 VAL A O 1
ATOM 1026 N N . TRP A 1 131 ? -4.732 -6.405 4.504 1.00 98.81 131 TRP A N 1
ATOM 1027 C CA . TRP A 1 131 ? -3.583 -6.352 3.611 1.00 98.81 131 TRP A CA 1
ATOM 1028 C C . TRP A 1 131 ? -3.958 -5.631 2.322 1.00 98.81 131 TRP A C 1
ATOM 1030 O O . TRP A 1 131 ? -5.001 -5.894 1.731 1.00 98.81 131 TRP A O 1
ATOM 1040 N N . MET A 1 132 ? -3.097 -4.733 1.859 1.00 98.81 132 MET A N 1
ATOM 1041 C CA . MET A 1 132 ? -3.286 -3.955 0.639 1.00 98.81 132 MET A CA 1
ATOM 1042 C C . MET A 1 132 ? -2.115 -4.208 -0.303 1.00 98.81 132 MET A C 1
ATOM 1044 O O . MET A 1 132 ? -0.969 -3.852 -0.010 1.00 98.81 132 MET A O 1
ATOM 1048 N N . GLY A 1 133 ? -2.414 -4.842 -1.434 1.00 98.38 133 GLY A N 1
ATOM 1049 C CA . GLY A 1 133 ? -1.431 -5.180 -2.454 1.00 98.38 133 GLY A CA 1
ATOM 1050 C C . GLY A 1 133 ? -1.060 -3.982 -3.321 1.00 98.38 133 GLY A C 1
ATOM 1051 O O . GLY A 1 133 ? -1.890 -3.116 -3.599 1.00 98.38 133 GLY A O 1
ATOM 1052 N N . ASN A 1 134 ? 0.183 -3.960 -3.796 1.00 98.56 134 ASN A N 1
ATOM 1053 C CA . ASN A 1 134 ? 0.624 -3.083 -4.873 1.00 98.56 134 ASN A CA 1
ATOM 1054 C C . ASN A 1 134 ? 1.130 -3.929 -6.041 1.00 98.56 134 ASN A C 1
ATOM 1056 O O . ASN A 1 134 ? 1.855 -4.905 -5.848 1.00 98.56 134 ASN A O 1
ATOM 1060 N N . THR A 1 135 ? 0.755 -3.552 -7.261 1.00 97.19 135 THR A N 1
ATOM 1061 C CA . THR A 1 135 ? 1.254 -4.216 -8.467 1.00 97.19 135 THR A CA 1
ATOM 1062 C C . THR A 1 135 ? 2.615 -3.666 -8.875 1.00 97.19 135 THR A C 1
ATOM 1064 O O . THR A 1 135 ? 2.896 -2.477 -8.695 1.00 97.19 135 THR A O 1
ATOM 1067 N N . ARG A 1 136 ? 3.431 -4.519 -9.506 1.00 97.31 136 ARG A N 1
ATOM 1068 C CA . ARG A 1 136 ? 4.688 -4.130 -10.161 1.00 97.31 136 ARG A CA 1
ATOM 1069 C C . ARG A 1 136 ? 4.517 -2.867 -11.011 1.00 97.31 136 ARG A C 1
ATOM 1071 O O . ARG A 1 136 ? 3.500 -2.696 -11.682 1.00 97.31 136 ARG A O 1
ATOM 1078 N N . GLY A 1 137 ? 5.507 -1.984 -10.957 1.00 95.88 137 GLY A N 1
ATOM 1079 C CA . GLY A 1 137 ? 5.546 -0.740 -11.723 1.00 95.88 137 GLY A CA 1
ATOM 1080 C C . GLY A 1 137 ? 4.780 0.437 -11.113 1.00 95.88 137 GLY A C 1
ATOM 1081 O O . GLY A 1 137 ? 4.973 1.560 -11.576 1.00 95.88 137 GLY A O 1
ATOM 1082 N N . ASN A 1 138 ? 3.955 0.236 -10.075 1.00 97.06 138 ASN A N 1
ATOM 1083 C CA . ASN A 1 138 ? 3.280 1.351 -9.404 1.00 97.06 138 ASN A CA 1
ATOM 1084 C C . ASN A 1 138 ? 4.222 2.127 -8.457 1.00 97.06 138 ASN A C 1
ATOM 1086 O O . ASN A 1 138 ? 5.380 1.754 -8.260 1.00 97.06 138 ASN A O 1
ATOM 1090 N N . THR A 1 139 ? 3.707 3.197 -7.839 1.00 96.75 139 THR A N 1
ATOM 1091 C CA . THR A 1 139 ? 4.444 4.102 -6.935 1.00 96.75 139 THR A CA 1
ATOM 1092 C C . THR A 1 139 ? 5.257 3.393 -5.851 1.00 96.75 139 THR A C 1
ATOM 1094 O O . THR A 1 139 ? 6.335 3.866 -5.501 1.00 96.75 139 THR A O 1
ATOM 1097 N N . TYR A 1 140 ? 4.774 2.263 -5.329 1.00 98.00 140 TYR A N 1
ATOM 1098 C CA . TYR A 1 140 ? 5.414 1.549 -4.222 1.00 98.00 140 TYR A CA 1
ATOM 1099 C C . TYR A 1 140 ? 6.247 0.347 -4.685 1.00 98.00 140 TYR A C 1
ATOM 1101 O O . TYR A 1 140 ? 7.235 0.004 -4.045 1.00 98.00 140 TYR A O 1
ATOM 1109 N N . SER A 1 141 ? 5.881 -0.289 -5.801 1.00 97.88 141 SER A N 1
ATOM 1110 C CA . SER A 1 141 ? 6.466 -1.564 -6.254 1.00 97.88 141 SER A CA 1
ATOM 1111 C C . SER A 1 141 ? 7.260 -1.417 -7.551 1.00 97.88 141 SER A C 1
ATOM 1113 O O . SER A 1 141 ? 7.016 -2.113 -8.537 1.00 97.88 141 SER A O 1
ATOM 1115 N N . PHE A 1 142 ? 8.210 -0.478 -7.566 1.00 96.75 142 PHE A N 1
ATOM 1116 C CA . PHE A 1 142 ? 8.995 -0.152 -8.761 1.00 96.75 142 PHE A CA 1
ATOM 1117 C C . PHE A 1 142 ? 10.393 -0.797 -8.816 1.00 96.75 142 PHE A C 1
ATOM 1119 O O . PHE A 1 142 ? 11.104 -0.629 -9.806 1.00 96.75 142 PHE A O 1
ATOM 1126 N N . LYS A 1 143 ? 10.823 -1.504 -7.765 1.00 98.25 143 LYS A N 1
ATOM 1127 C CA . LYS A 1 143 ? 12.159 -2.119 -7.704 1.00 98.25 143 LYS A CA 1
ATOM 1128 C C . LYS A 1 143 ? 12.177 -3.499 -8.370 1.00 98.25 143 LYS A C 1
ATOM 1130 O O . LYS A 1 143 ? 11.173 -4.213 -8.375 1.00 98.25 143 LYS A O 1
ATOM 1135 N N . HIS A 1 144 ? 13.337 -3.870 -8.903 1.00 98.38 144 HIS A N 1
ATOM 1136 C CA . HIS A 1 144 ? 13.615 -5.173 -9.501 1.00 98.38 144 HIS A CA 1
ATOM 1137 C C . HIS A 1 144 ? 15.050 -5.600 -9.166 1.00 98.38 144 HIS A C 1
ATOM 1139 O O . HIS A 1 144 ? 15.903 -4.743 -8.944 1.00 98.38 144 HIS A O 1
ATOM 1145 N N . ASN A 1 145 ? 15.329 -6.906 -9.145 1.00 98.12 145 ASN A N 1
ATOM 1146 C CA . ASN A 1 145 ? 16.656 -7.443 -8.801 1.00 98.12 145 ASN A CA 1
ATOM 1147 C C . ASN A 1 145 ? 17.785 -6.929 -9.712 1.00 98.12 145 ASN A C 1
ATOM 1149 O O . ASN A 1 145 ? 18.894 -6.692 -9.245 1.00 98.12 145 ASN A O 1
ATOM 1153 N N . SER A 1 146 ? 17.507 -6.795 -11.009 1.00 97.88 146 SER A N 1
ATOM 1154 C CA . SER A 1 146 ? 18.512 -6.492 -12.041 1.00 97.88 146 SER A CA 1
ATOM 1155 C C . SER A 1 146 ? 18.107 -5.409 -13.043 1.00 97.88 146 SER A C 1
ATOM 1157 O O . SER A 1 146 ? 18.932 -5.015 -13.859 1.00 97.88 146 SER A O 1
ATOM 1159 N N . LEU A 1 147 ? 16.853 -4.948 -13.011 1.00 97.81 147 LEU A N 1
ATOM 1160 C CA . LEU A 1 147 ? 16.296 -4.037 -14.014 1.00 97.81 147 LEU A CA 1
ATOM 1161 C C . LEU A 1 147 ? 15.892 -2.718 -13.358 1.00 97.81 147 LEU A C 1
ATOM 1163 O O . LEU A 1 147 ? 15.569 -2.657 -12.171 1.00 97.81 147 LEU A O 1
ATOM 1167 N N . THR A 1 148 ? 15.862 -1.662 -14.152 1.00 97.38 148 THR A N 1
ATOM 1168 C CA . THR A 1 148 ? 15.395 -0.335 -13.768 1.00 97.38 148 THR A CA 1
ATOM 1169 C C . THR A 1 148 ? 14.186 0.059 -14.609 1.00 97.38 148 THR A C 1
ATOM 1171 O O . THR A 1 148 ? 13.958 -0.474 -15.690 1.00 97.38 148 THR A O 1
ATOM 1174 N N . ARG A 1 149 ? 13.428 1.066 -14.162 1.00 96.50 149 ARG A N 1
ATOM 1175 C CA . ARG A 1 149 ? 12.290 1.615 -14.926 1.00 96.50 149 ARG A CA 1
ATOM 1176 C C . ARG A 1 149 ? 12.671 2.203 -16.293 1.00 96.50 149 ARG A C 1
ATOM 1178 O O . ARG A 1 149 ? 11.776 2.474 -17.087 1.00 96.50 149 ARG A O 1
ATOM 1185 N N . ASN A 1 150 ? 13.958 2.424 -16.563 1.00 97.38 150 ASN A N 1
ATOM 1186 C CA . ASN A 1 150 ? 14.428 2.897 -17.865 1.00 97.38 150 ASN A CA 1
ATOM 1187 C C . ASN A 1 150 ? 14.639 1.742 -18.857 1.00 97.38 150 ASN A C 1
ATOM 1189 O O . ASN A 1 150 ? 14.708 1.977 -20.062 1.00 97.38 150 ASN A O 1
ATOM 1193 N N . ASP A 1 151 ? 14.718 0.502 -18.369 1.00 97.88 151 ASP A N 1
ATOM 1194 C CA . ASP A 1 151 ? 14.908 -0.674 -19.205 1.00 97.88 151 ASP A CA 1
ATOM 1195 C C . ASP A 1 151 ? 13.579 -1.101 -19.822 1.00 97.88 151 ASP A C 1
ATOM 1197 O O . ASP A 1 151 ? 12.576 -1.284 -19.134 1.00 97.88 151 ASP A O 1
ATOM 1201 N N . ARG A 1 152 ? 13.556 -1.326 -21.139 1.00 97.31 152 ARG A N 1
ATOM 1202 C CA . ARG A 1 152 ? 12.339 -1.789 -21.825 1.00 97.31 152 ARG A CA 1
ATOM 1203 C C . ARG A 1 152 ? 11.837 -3.127 -21.271 1.00 97.31 152 ARG A C 1
ATOM 1205 O O . ARG A 1 152 ? 10.630 -3.315 -21.142 1.00 97.31 152 ARG A O 1
ATOM 1212 N N . GLU A 1 153 ? 12.752 -4.028 -20.916 1.00 97.88 153 GLU A N 1
ATOM 1213 C CA . GLU A 1 153 ? 12.411 -5.348 -20.371 1.00 97.88 153 GLU A CA 1
ATOM 1214 C C . GLU A 1 153 ? 11.738 -5.264 -18.990 1.00 97.88 153 GLU A C 1
ATOM 1216 O O . GLU A 1 153 ? 10.953 -6.144 -18.653 1.00 97.88 153 GLU A O 1
ATOM 1221 N N . TYR A 1 154 ? 11.945 -4.179 -18.229 1.00 97.81 154 TYR A N 1
ATOM 1222 C CA . TYR A 1 154 ? 11.234 -3.946 -16.965 1.00 97.81 154 TYR A CA 1
ATOM 1223 C C . TYR A 1 154 ? 9.716 -3.788 -17.167 1.00 97.81 154 TYR A C 1
ATOM 1225 O O . TYR A 1 154 ? 8.918 -4.090 -16.287 1.00 97.81 154 TYR A O 1
ATOM 1233 N N . TRP A 1 155 ? 9.279 -3.301 -18.326 1.00 97.12 155 TRP A N 1
ATOM 1234 C CA . TRP A 1 155 ? 7.855 -3.072 -18.598 1.00 97.12 155 TRP A CA 1
ATOM 1235 C C . TRP A 1 155 ? 7.193 -4.225 -19.353 1.00 97.12 155 TRP A C 1
ATOM 1237 O O . TRP A 1 155 ? 6.022 -4.140 -19.716 1.00 97.12 155 TRP A O 1
ATOM 1247 N N . LYS A 1 156 ? 7.929 -5.310 -19.601 1.00 96.50 156 LYS A N 1
ATOM 1248 C CA . LYS A 1 156 ? 7.486 -6.446 -20.408 1.00 96.50 156 LYS A CA 1
ATOM 1249 C C . LYS A 1 156 ? 7.012 -7.599 -19.519 1.00 96.50 156 LYS A C 1
ATOM 1251 O O . LYS A 1 156 ? 7.595 -8.678 -19.513 1.00 96.50 156 LYS A O 1
ATOM 1256 N N . PHE A 1 157 ? 5.955 -7.357 -18.753 1.00 91.56 157 PHE A N 1
ATOM 1257 C CA . PHE A 1 157 ? 5.261 -8.388 -17.978 1.00 91.56 157 PHE A CA 1
ATOM 1258 C C . PHE A 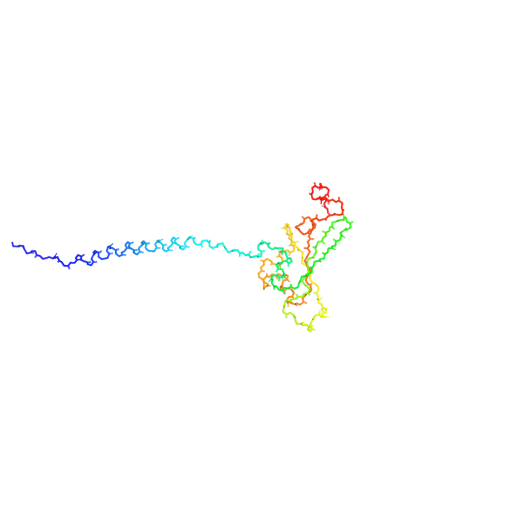1 157 ? 4.053 -8.933 -18.760 1.00 91.56 157 PHE A C 1
ATOM 1260 O O . PHE A 1 157 ? 3.421 -8.193 -19.515 1.00 91.56 157 PHE A O 1
ATOM 1267 N N . THR A 1 158 ? 3.744 -10.221 -18.584 1.00 70.75 158 THR A N 1
ATOM 1268 C CA . THR A 1 158 ? 2.593 -10.931 -19.179 1.00 70.75 158 THR A CA 1
ATOM 1269 C C . THR A 1 158 ? 1.804 -11.652 -18.108 1.00 70.75 158 THR A C 1
ATOM 1271 O O . THR A 1 158 ? 2.475 -12.214 -17.212 1.00 70.75 158 THR A O 1
#

pLDDT: mean 86.66, std 16.28, range [39.72, 98.81]

Organism: Ascaris suum (NCBI:txid6253)

Foldseek 3Di:
DDDDDDDDDDPVVVVVVVVVVVVVVVVVVVVVVVVPPPPPPDDVCVPDDQCRLCVVLQFDKDWDWDADPQFWTKIKIKRQAARPDDPVCPPPDAAEDEAEDDPLDFLCQQRVDPLVPRNRNVRRHVRHTYMYTGDEPHPHTPDGPPDHPVDPVSVDDD